Protein AF-A0A5C5Y5L9-F1 (afdb_monomer)

pLDDT: mean 80.91, std 15.16, range [41.94, 94.0]

Foldseek 3Di:
DLQDAACDDPRGRHTLLPDDLVVLVCCQVPHDDDPSVVVSSVVSNQVVCCVPVVDDDPPPPVPPPPPVPDLVVVLVVQCVVAPPPDDNHDPVSNVVSVVVSVVVVVVVVVVVD

Radius of gyration: 27.01 Å; Cα contacts (8 Å, |Δi|>4): 79; chains: 1; bounding box: 57×34×61 Å

Mean predicted aligned error: 15.63 Å

InterPro domains:
  IPR024530 Putative quorum-sensing-regulated virulence factor [PF12843] (3-28)

Sequence (113 aa):
MYSETMPWGQHKGRPIGQLPIGYCVWLVESCNLRPQLRDAVEWRIRQWTRRHCGLSEPQFSTVELRLPFDASKLRRKFAAKYHPDRPGGSRDAMRAVNDVMDELDRLCEGLKA

Structure (mmCIF, N/CA/C/O backbone):
data_AF-A0A5C5Y5L9-F1
#
_entry.id   AF-A0A5C5Y5L9-F1
#
loop_
_atom_site.group_PDB
_atom_site.id
_atom_site.type_symbol
_atom_site.label_atom_id
_atom_site.label_alt_id
_atom_site.label_comp_id
_atom_site.label_asym_id
_atom_site.label_entity_id
_atom_site.label_seq_id
_atom_site.pdbx_PDB_ins_code
_atom_site.Cartn_x
_atom_site.Cartn_y
_atom_site.Cartn_z
_atom_site.occupancy
_atom_site.B_iso_or_equiv
_atom_site.auth_seq_id
_atom_site.auth_comp_id
_atom_site.auth_asym_id
_atom_site.auth_atom_id
_atom_site.pdbx_PDB_model_num
ATOM 1 N N . MET A 1 1 ? -7.376 6.348 23.962 1.00 50.03 1 MET A N 1
ATOM 2 C CA . MET A 1 1 ? -8.752 5.990 23.546 1.00 50.03 1 MET A CA 1
ATOM 3 C C . MET A 1 1 ? -9.360 7.204 22.863 1.00 50.03 1 MET A C 1
ATOM 5 O O . MET A 1 1 ? -9.464 8.236 23.509 1.00 50.03 1 MET A O 1
ATOM 9 N N . TYR A 1 2 ? -9.701 7.119 21.577 1.00 54.44 2 TYR A N 1
ATOM 10 C CA . TYR A 1 2 ? -10.305 8.235 20.841 1.00 54.44 2 TYR A CA 1
ATOM 11 C C . TYR A 1 2 ? -11.794 8.334 21.201 1.00 54.44 2 TYR A C 1
ATOM 13 O O . TYR A 1 2 ? -12.622 7.613 20.651 1.00 54.44 2 TYR A O 1
ATOM 21 N N . SER A 1 3 ? -12.129 9.174 22.182 1.00 61.69 3 SER A N 1
ATOM 22 C CA . SER A 1 3 ? -13.515 9.462 22.572 1.00 61.69 3 SER A CA 1
ATOM 23 C C . SER A 1 3 ? -14.041 10.666 21.792 1.00 61.69 3 SER A C 1
ATOM 25 O O . SER A 1 3 ? -14.393 11.692 22.373 1.00 61.69 3 SER A O 1
ATOM 27 N N . GLU A 1 4 ? -14.067 10.562 20.466 1.00 81.44 4 GLU A N 1
ATOM 28 C CA . GLU A 1 4 ? -14.674 11.603 19.643 1.00 81.44 4 GLU A CA 1
ATOM 29 C C . GLU A 1 4 ? -16.167 11.344 19.430 1.00 81.44 4 GLU A C 1
ATOM 31 O O . GLU A 1 4 ? -16.627 10.207 19.263 1.00 81.44 4 GLU A O 1
ATOM 36 N N . THR A 1 5 ? -16.933 12.430 19.459 1.00 90.88 5 THR A N 1
ATOM 37 C CA . THR A 1 5 ? -18.344 12.457 19.076 1.00 90.88 5 THR A CA 1
ATOM 38 C C . THR A 1 5 ? -18.474 13.172 17.744 1.00 90.88 5 THR A C 1
ATOM 40 O O . THR A 1 5 ? -17.652 14.022 17.405 1.00 90.88 5 THR A O 1
ATOM 43 N N . MET A 1 6 ? -19.499 12.830 16.968 1.00 90.81 6 MET A N 1
ATOM 44 C CA . MET A 1 6 ? -19.726 13.483 15.686 1.00 90.81 6 MET A CA 1
ATOM 45 C C . MET A 1 6 ? -20.102 14.956 15.885 1.00 90.81 6 MET A C 1
ATOM 47 O O . MET A 1 6 ? -21.118 15.234 16.527 1.00 90.81 6 MET A O 1
ATOM 51 N N . PRO A 1 7 ? -19.338 15.915 15.332 1.00 88.44 7 PRO A N 1
ATOM 52 C CA . PRO A 1 7 ? -19.593 17.332 15.581 1.00 88.44 7 PRO A CA 1
ATOM 53 C C . PRO A 1 7 ? -20.788 17.890 14.792 1.00 88.44 7 PRO A C 1
ATOM 55 O O . PRO A 1 7 ? -21.362 18.910 15.181 1.00 88.44 7 PRO A O 1
ATOM 58 N N . TRP A 1 8 ? -21.187 17.239 13.697 1.00 88.31 8 TRP A N 1
ATOM 59 C CA . TRP A 1 8 ? -22.231 17.720 12.788 1.00 88.31 8 TRP A CA 1
ATOM 60 C C . TRP A 1 8 ? -22.931 16.570 12.042 1.00 88.31 8 TRP A C 1
ATOM 62 O O . TRP A 1 8 ? -22.577 15.400 12.190 1.00 88.31 8 TRP A O 1
ATOM 72 N N . GLY A 1 9 ? -23.956 16.916 11.256 1.00 87.94 9 GLY A N 1
ATOM 73 C CA . GLY A 1 9 ? -24.722 15.978 10.432 1.00 87.94 9 GLY A CA 1
ATOM 74 C C . GLY A 1 9 ? -25.829 15.237 11.186 1.00 87.94 9 GLY A C 1
ATOM 75 O O . GLY A 1 9 ? -26.164 15.561 12.326 1.00 87.94 9 GLY A O 1
ATOM 76 N N . GLN A 1 10 ? -26.391 14.215 10.536 1.00 88.50 10 GLN A N 1
ATOM 77 C CA . GLN A 1 10 ? -27.515 13.420 11.052 1.00 88.50 10 GLN A CA 1
ATOM 78 C C . GLN A 1 10 ? -27.187 12.694 12.368 1.00 88.50 10 GLN A C 1
ATOM 80 O O . GLN A 1 10 ? -28.075 12.416 13.172 1.00 88.50 10 GLN A O 1
ATOM 85 N N . HIS A 1 11 ? -25.908 12.404 12.610 1.00 89.94 11 HIS A N 1
ATOM 86 C CA . HIS A 1 11 ? -25.441 11.698 13.802 1.00 89.94 11 HIS A CA 1
ATOM 87 C C . HIS A 1 11 ? -24.708 12.602 14.805 1.00 89.94 11 HIS A C 1
ATOM 89 O O . HIS A 1 11 ? -23.897 12.112 15.593 1.00 89.94 11 HIS A O 1
ATOM 95 N N . LYS A 1 12 ? -24.984 13.912 14.799 1.00 91.12 12 LYS A N 1
ATOM 96 C CA . LYS A 1 12 ? -24.381 14.872 15.733 1.00 91.12 12 LYS A CA 1
ATOM 97 C C . LYS A 1 12 ? -24.516 14.414 17.194 1.00 91.12 12 LYS A C 1
ATOM 99 O O . LYS A 1 12 ? -25.580 13.979 17.625 1.00 91.12 12 LYS A O 1
ATOM 104 N N . GLY A 1 13 ? -23.425 14.515 17.951 1.00 90.25 13 GLY A N 1
ATOM 105 C CA . GLY A 1 13 ? -23.335 14.131 19.362 1.00 90.25 13 GLY A CA 1
ATOM 106 C C . GLY A 1 13 ? -23.207 12.627 19.613 1.00 90.25 13 GLY A C 1
ATOM 107 O O . GLY A 1 13 ? -22.939 12.227 20.743 1.00 90.25 13 GLY A O 1
ATOM 108 N N . ARG A 1 14 ? -23.346 11.775 18.587 1.00 91.31 14 ARG A N 1
ATOM 109 C CA . ARG A 1 14 ? -23.139 10.331 18.751 1.00 91.31 14 ARG A CA 1
ATOM 110 C C . ARG A 1 14 ? -21.648 9.989 18.758 1.00 9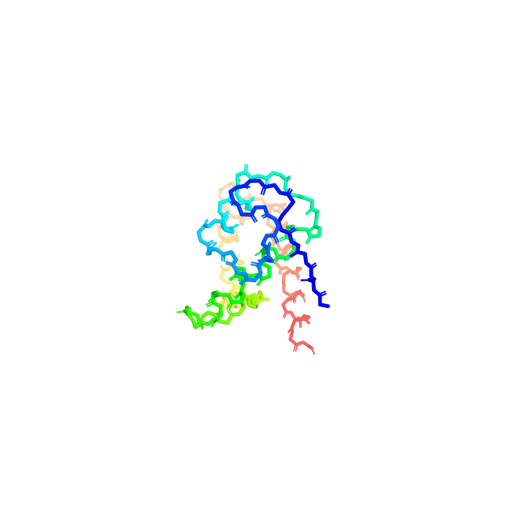1.31 14 ARG A C 1
ATOM 112 O O . ARG A 1 14 ? -20.893 10.577 17.980 1.00 91.31 14 ARG A O 1
ATOM 119 N N . PRO A 1 15 ? -21.207 9.027 19.583 1.00 92.38 15 PRO A N 1
ATOM 120 C CA . PRO A 1 15 ? -19.830 8.550 19.550 1.00 92.38 15 PRO A CA 1
ATOM 121 C C . PRO A 1 15 ? -19.543 7.825 18.230 1.00 92.38 15 PRO A C 1
ATOM 123 O O . PRO A 1 15 ? -20.392 7.084 17.727 1.00 92.38 15 PRO A O 1
ATOM 126 N N . ILE A 1 16 ? -18.324 7.977 17.700 1.00 91.31 16 ILE A N 1
ATOM 127 C CA . ILE A 1 16 ? -17.919 7.363 16.417 1.00 91.31 16 ILE A CA 1
ATOM 128 C C . ILE A 1 16 ? -18.120 5.838 16.415 1.00 91.31 16 ILE A C 1
ATOM 130 O O . ILE A 1 16 ? -18.524 5.253 15.410 1.00 91.31 16 ILE A O 1
ATOM 134 N N . GLY A 1 17 ? -17.939 5.184 17.566 1.00 89.12 17 GLY A N 1
ATOM 135 C CA . GLY A 1 17 ? -18.164 3.744 17.726 1.00 89.12 17 GLY A CA 1
ATOM 136 C C . GLY A 1 17 ? -19.602 3.271 17.467 1.00 89.12 17 GLY A C 1
ATOM 137 O O . GLY A 1 17 ? -19.801 2.100 17.151 1.00 89.12 17 GLY A O 1
ATOM 138 N N . GLN A 1 18 ? -20.596 4.159 17.560 1.00 90.50 18 GLN A N 1
ATOM 139 C CA . GLN A 1 18 ? -22.016 3.844 17.345 1.00 90.50 18 GLN A CA 1
ATOM 140 C C . GLN A 1 18 ? -22.528 4.257 15.960 1.00 90.50 18 GLN A C 1
ATOM 142 O O . GLN A 1 18 ? -23.707 4.069 15.659 1.00 90.50 18 GLN A O 1
ATOM 147 N N . LEU A 1 19 ? -21.673 4.833 15.113 1.00 91.69 19 LEU A N 1
ATOM 148 C CA . LEU A 1 19 ? -22.082 5.230 13.773 1.00 91.69 19 LEU A CA 1
ATOM 149 C C . LEU A 1 19 ? -22.278 4.007 12.864 1.00 91.69 19 LEU A C 1
ATOM 151 O O . LEU A 1 19 ? -21.518 3.034 12.971 1.00 91.69 19 LEU A O 1
ATOM 155 N N . PRO A 1 20 ? -23.270 4.051 11.953 1.00 93.25 20 PRO A N 1
ATOM 156 C CA . PRO A 1 20 ? -23.399 3.063 10.891 1.00 93.25 20 PRO A CA 1
ATOM 157 C C . PRO A 1 20 ? -22.147 3.040 10.012 1.00 93.25 20 PRO A C 1
ATOM 159 O O . PRO A 1 20 ? -21.632 4.091 9.631 1.00 93.25 20 PRO A O 1
ATOM 162 N N . ILE A 1 21 ? -21.686 1.846 9.635 1.00 92.88 21 ILE A N 1
ATOM 163 C CA . ILE A 1 21 ? -20.448 1.705 8.858 1.00 92.88 21 ILE A CA 1
ATOM 164 C C . ILE A 1 21 ? -20.520 2.408 7.496 1.00 92.88 21 ILE A C 1
ATOM 166 O O . ILE A 1 21 ? -19.573 3.084 7.112 1.00 92.88 21 ILE A O 1
ATOM 170 N N . GLY A 1 22 ? -21.664 2.333 6.807 1.00 91.62 22 GLY A N 1
ATOM 171 C CA . GLY A 1 22 ? -21.860 3.023 5.528 1.00 91.62 22 GLY A CA 1
ATOM 172 C C . GLY A 1 22 ? -21.754 4.544 5.658 1.00 91.62 22 GLY A C 1
ATOM 173 O O . GLY A 1 22 ? -21.201 5.200 4.783 1.00 91.62 22 GLY A O 1
ATOM 174 N N . TYR A 1 23 ? -22.189 5.102 6.793 1.00 92.94 23 TYR A N 1
ATOM 175 C CA . TYR A 1 23 ? -22.023 6.526 7.081 1.00 92.94 23 TYR A CA 1
ATOM 176 C C . TYR A 1 23 ? -20.551 6.883 7.328 1.00 92.94 23 TYR A C 1
ATOM 178 O O . TYR A 1 23 ? -20.081 7.911 6.854 1.00 92.94 23 TYR A O 1
ATOM 186 N N . CYS A 1 24 ? -19.798 6.021 8.020 1.00 92.50 24 CYS A N 1
ATOM 187 C CA . CYS A 1 24 ? -18.354 6.190 8.199 1.00 92.50 24 CYS A CA 1
ATOM 188 C C . CYS A 1 24 ? -17.591 6.195 6.866 1.00 92.50 24 CYS A C 1
ATOM 190 O O . CYS A 1 24 ? -16.724 7.043 6.681 1.00 92.50 24 CYS A O 1
ATOM 192 N N . VAL A 1 25 ? -17.920 5.283 5.946 1.00 92.81 25 VAL A N 1
ATOM 193 C CA . VAL A 1 25 ? -17.306 5.236 4.606 1.00 92.81 25 VAL A CA 1
ATOM 194 C C . VAL A 1 25 ? -17.610 6.522 3.840 1.00 92.81 25 VAL A C 1
ATOM 196 O O . VAL A 1 25 ? -16.687 7.207 3.403 1.00 92.81 25 VAL A O 1
ATOM 199 N N . TRP A 1 26 ? -18.885 6.919 3.794 1.00 94.00 26 TRP A N 1
ATOM 200 C CA . TRP A 1 26 ? -19.303 8.162 3.146 1.00 94.00 26 TRP A CA 1
ATOM 201 C C . TRP A 1 26 ? -18.578 9.396 3.707 1.00 94.00 26 TRP A C 1
ATOM 203 O O . TRP A 1 26 ? -18.149 10.258 2.944 1.00 94.00 26 TRP A O 1
ATOM 213 N N . LEU A 1 27 ? -18.380 9.474 5.027 1.00 93.19 27 LEU A N 1
ATOM 214 C CA . LEU A 1 27 ? -17.662 10.580 5.666 1.00 93.19 27 LEU A CA 1
ATOM 215 C C . LEU A 1 27 ? -16.202 10.695 5.212 1.00 93.19 27 LEU A C 1
ATOM 217 O O . LEU A 1 27 ? -15.718 11.811 5.055 1.00 93.19 27 LEU A O 1
ATOM 221 N N . VAL A 1 28 ? -15.496 9.576 5.033 1.00 92.31 28 VAL A N 1
ATOM 222 C CA . VAL A 1 28 ? -14.087 9.584 4.600 1.00 92.31 28 VAL A CA 1
ATOM 223 C C . VAL A 1 28 ? -13.964 9.944 3.119 1.00 92.31 28 VAL A C 1
ATOM 225 O O . VAL A 1 28 ? -13.015 10.627 2.741 1.00 92.31 28 VAL A O 1
ATOM 228 N N . GLU A 1 29 ? -14.914 9.505 2.293 1.00 91.69 29 GLU A N 1
ATOM 229 C CA . GLU A 1 29 ? -14.891 9.727 0.842 1.00 91.69 29 GLU A CA 1
ATOM 230 C C . GLU A 1 29 ? -15.405 11.111 0.437 1.00 91.69 29 GLU A C 1
ATOM 232 O O . GLU A 1 29 ? -14.873 11.730 -0.480 1.00 91.69 29 GLU A O 1
ATOM 237 N N . SER A 1 30 ? -16.453 11.595 1.107 1.00 92.12 30 SER A N 1
ATOM 238 C CA . SER A 1 30 ? -17.215 12.769 0.662 1.00 92.12 30 SER A CA 1
ATOM 239 C C . SER A 1 30 ? -16.964 14.025 1.494 1.00 92.12 30 SER A C 1
ATOM 241 O O . SER A 1 30 ? -17.351 15.113 1.071 1.00 92.12 30 SER A O 1
ATOM 243 N N . CYS A 1 31 ? -16.355 13.911 2.679 1.00 90.25 31 CYS A N 1
ATOM 244 C CA . CYS A 1 31 ? -16.188 15.041 3.594 1.00 90.25 31 CYS A CA 1
ATOM 245 C C . CYS A 1 31 ? -14.719 15.291 3.945 1.00 90.25 31 CYS A C 1
ATOM 247 O O . CYS A 1 31 ? -13.949 14.373 4.216 1.00 90.25 31 CYS A O 1
ATOM 249 N N . ASN A 1 32 ? -14.339 16.568 4.030 1.00 90.69 32 ASN A N 1
ATOM 250 C CA . ASN A 1 32 ? -13.028 16.956 4.543 1.00 90.69 32 ASN A CA 1
ATOM 251 C C . ASN A 1 32 ? -13.049 16.968 6.083 1.00 90.69 32 ASN A C 1
ATOM 253 O O . ASN A 1 32 ? -13.452 17.950 6.712 1.00 90.69 32 ASN A O 1
AT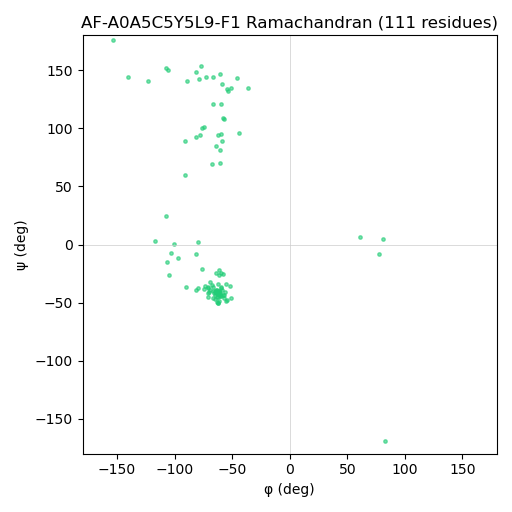OM 257 N N . LEU A 1 33 ? -12.680 15.841 6.692 1.00 90.00 33 LEU A N 1
ATOM 258 C CA . LEU A 1 33 ? -12.653 15.665 8.144 1.00 90.00 33 LEU A CA 1
ATOM 259 C C . LEU A 1 33 ? -11.373 16.246 8.756 1.00 90.00 33 LEU A C 1
ATOM 261 O O . LEU A 1 33 ? -10.293 16.178 8.173 1.00 90.00 33 LEU A O 1
ATOM 265 N N . ARG A 1 34 ? -11.473 16.750 9.992 1.00 90.56 34 ARG A N 1
ATOM 266 C CA . ARG A 1 34 ? -10.284 17.080 10.795 1.00 90.56 34 ARG A CA 1
ATOM 267 C C . ARG A 1 34 ? -9.456 15.806 11.023 1.00 90.56 34 ARG A C 1
ATOM 269 O O . ARG A 1 34 ? -10.072 14.755 11.202 1.00 90.56 34 ARG A O 1
ATOM 276 N N . PRO A 1 35 ? -8.113 15.881 11.095 1.00 89.19 35 PRO A N 1
ATOM 277 C CA . PRO A 1 35 ? -7.258 14.694 11.188 1.00 89.19 35 PRO A CA 1
ATOM 278 C C . PRO A 1 35 ? -7.674 13.716 12.294 1.00 89.19 35 PRO A C 1
ATOM 280 O O . PRO A 1 35 ? -7.857 12.536 12.033 1.00 89.19 35 PRO A O 1
ATOM 283 N N . GLN A 1 36 ? -7.959 14.227 13.493 1.00 88.75 36 GLN A N 1
ATOM 284 C CA . GLN A 1 36 ? -8.341 13.402 14.646 1.00 88.75 36 GLN A CA 1
ATOM 285 C C . GLN A 1 36 ? -9.671 12.649 14.426 1.00 88.75 36 GLN A C 1
ATOM 287 O O . GLN A 1 36 ? -9.781 11.458 14.725 1.00 88.75 36 GLN A O 1
ATOM 292 N N . LEU A 1 37 ? -10.645 13.313 13.795 1.00 89.56 37 LEU A N 1
ATOM 293 C CA . LEU A 1 37 ? -11.942 12.729 13.446 1.00 89.56 37 LEU A CA 1
ATOM 294 C C . LEU A 1 37 ? -11.822 11.711 12.322 1.00 89.56 37 LEU A C 1
ATOM 296 O O . LEU A 1 37 ? -12.488 10.676 12.344 1.00 89.56 37 LEU A O 1
ATOM 300 N N . ARG A 1 38 ? -10.950 11.988 11.353 1.00 92.12 38 ARG A N 1
ATOM 301 C CA . ARG A 1 38 ? -10.628 11.064 10.269 1.00 92.12 38 ARG A CA 1
ATOM 302 C C . ARG A 1 38 ? -10.030 9.777 10.828 1.00 92.12 38 ARG A C 1
ATOM 304 O O . ARG A 1 38 ? -10.538 8.706 10.512 1.00 92.12 38 ARG A O 1
ATOM 311 N N . ASP A 1 39 ? -9.054 9.884 11.725 1.00 90.75 39 ASP A N 1
ATOM 312 C CA . ASP A 1 39 ? -8.415 8.733 12.367 1.00 90.75 39 ASP A CA 1
ATOM 313 C C . ASP A 1 39 ? -9.420 7.900 13.172 1.00 90.75 39 ASP A C 1
ATOM 315 O O . ASP A 1 39 ? -9.435 6.671 13.079 1.00 90.75 39 ASP A O 1
ATOM 319 N N . ALA A 1 40 ? -10.314 8.552 13.924 1.00 91.69 40 ALA A N 1
ATOM 320 C CA . ALA A 1 40 ? -11.355 7.868 14.688 1.00 91.69 40 ALA A CA 1
ATOM 321 C C . ALA A 1 40 ? -12.340 7.102 13.782 1.00 91.69 40 ALA A C 1
ATOM 323 O O . ALA A 1 40 ? -12.728 5.968 14.093 1.00 91.69 40 ALA A O 1
ATOM 324 N N . VAL A 1 41 ? -12.740 7.701 12.655 1.00 92.31 41 VAL A N 1
ATOM 325 C CA . VAL A 1 41 ? -13.646 7.084 11.674 1.00 92.31 41 VAL A CA 1
ATOM 326 C C . VAL A 1 41 ? -12.951 5.946 10.922 1.00 92.31 41 VAL A C 1
ATOM 328 O O . VAL A 1 41 ? -13.514 4.856 10.814 1.00 92.31 41 VAL A O 1
ATOM 331 N N . GLU A 1 42 ? -11.712 6.136 10.469 1.00 92.50 42 GLU A N 1
ATOM 332 C CA . GLU A 1 42 ? -10.920 5.080 9.830 1.00 92.50 42 GLU A CA 1
ATOM 333 C C . GLU A 1 42 ? -10.677 3.902 10.775 1.00 92.50 42 GLU A C 1
ATOM 335 O O . GLU A 1 42 ? -10.832 2.743 10.381 1.00 92.50 42 GLU A O 1
ATOM 340 N N . TRP A 1 43 ? -10.353 4.172 12.042 1.00 90.81 43 TRP A N 1
ATOM 341 C CA . TRP A 1 43 ? -10.205 3.134 13.056 1.00 90.81 43 TRP A CA 1
ATOM 342 C C . TRP A 1 43 ? -11.495 2.325 13.207 1.00 90.81 43 TRP A C 1
ATOM 344 O O . TRP A 1 43 ? -11.456 1.093 13.238 1.00 90.81 43 TRP A O 1
ATOM 354 N N . ARG A 1 44 ? -12.653 2.997 13.232 1.00 90.81 44 ARG A N 1
ATOM 355 C CA . ARG A 1 44 ? -13.960 2.332 13.286 1.00 90.81 44 ARG A CA 1
ATOM 356 C C . ARG A 1 44 ? -14.193 1.437 12.070 1.00 90.81 44 ARG A C 1
ATOM 358 O O . ARG A 1 44 ? -14.666 0.311 12.252 1.00 90.81 44 ARG A O 1
ATOM 365 N N . ILE A 1 45 ? -13.828 1.898 10.873 1.00 91.50 45 ILE A N 1
ATOM 366 C CA . ILE A 1 45 ? -13.924 1.104 9.644 1.00 91.50 45 ILE A CA 1
ATOM 367 C C . ILE A 1 45 ? -13.034 -0.135 9.738 1.00 91.50 45 ILE A C 1
ATOM 369 O O . ILE A 1 45 ? -13.525 -1.251 9.586 1.00 91.50 45 ILE A O 1
ATOM 373 N N . ARG A 1 46 ? -11.758 0.031 10.108 1.00 89.50 46 ARG A N 1
ATOM 374 C CA . ARG A 1 46 ? -10.818 -1.091 10.279 1.00 89.50 46 ARG A CA 1
ATOM 375 C C . ARG A 1 46 ? -11.325 -2.118 11.291 1.00 89.50 46 ARG A C 1
ATOM 377 O O . ARG A 1 46 ? -11.247 -3.316 11.038 1.00 89.50 46 ARG A O 1
ATOM 384 N N . GLN A 1 47 ? -11.870 -1.672 12.423 1.00 88.19 47 GLN A N 1
ATOM 385 C CA . GLN A 1 47 ? -12.442 -2.564 13.437 1.00 88.19 47 GLN A CA 1
ATOM 386 C C . GLN A 1 47 ? -13.638 -3.363 12.910 1.00 88.19 47 GLN A C 1
ATOM 388 O O . GLN A 1 47 ? -13.763 -4.548 13.217 1.00 88.19 47 GLN A O 1
ATOM 393 N N . TRP A 1 48 ? -14.518 -2.732 12.130 1.00 89.56 48 TRP A N 1
ATOM 394 C CA . TRP A 1 48 ? -15.653 -3.415 11.512 1.00 89.56 48 TRP A CA 1
ATOM 395 C C . TRP A 1 48 ? -15.182 -4.461 10.491 1.00 89.56 48 TRP A C 1
ATOM 397 O O . TRP A 1 48 ? -15.598 -5.616 10.578 1.00 89.56 48 TRP A O 1
ATOM 407 N N . THR A 1 49 ? -14.242 -4.100 9.612 1.00 86.56 49 THR A N 1
ATOM 408 C CA . THR A 1 49 ? -13.674 -5.001 8.595 1.00 86.56 49 THR A CA 1
ATOM 409 C C . THR A 1 49 ? -13.005 -6.224 9.223 1.00 86.56 49 THR A C 1
ATOM 411 O O . THR A 1 49 ? -13.270 -7.348 8.800 1.00 86.56 49 THR A O 1
ATOM 414 N N . ARG A 1 50 ? -12.214 -6.036 10.290 1.00 82.31 50 ARG A N 1
ATOM 415 C CA . ARG A 1 50 ? -11.579 -7.148 11.022 1.00 82.31 50 ARG A CA 1
ATOM 416 C C . ARG A 1 50 ? -12.604 -8.142 11.576 1.00 82.31 50 ARG A C 1
ATOM 418 O O . ARG A 1 50 ? -12.360 -9.342 11.557 1.00 82.31 50 ARG A O 1
ATOM 425 N N . ARG A 1 51 ? -13.742 -7.651 12.081 1.00 83.81 51 ARG A N 1
ATOM 426 C CA . ARG A 1 51 ? -14.775 -8.487 12.719 1.00 83.81 51 ARG A CA 1
ATOM 427 C C . ARG A 1 51 ? -15.672 -9.209 11.721 1.00 83.81 51 ARG A C 1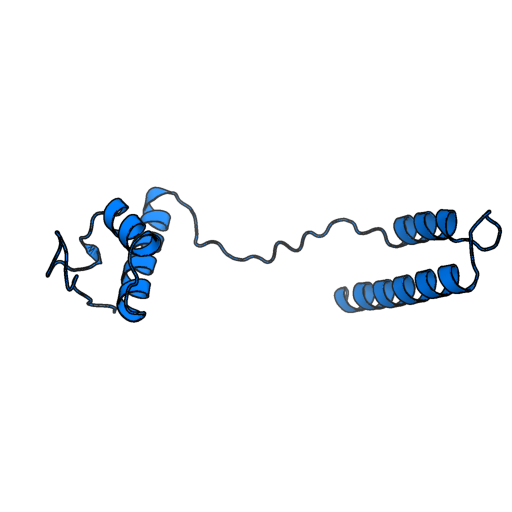
ATOM 429 O O . ARG A 1 51 ? -16.078 -10.329 12.001 1.00 83.81 51 ARG A O 1
ATOM 436 N N . HIS A 1 52 ? -16.009 -8.568 10.604 1.00 81.50 52 HIS A N 1
ATOM 437 C CA . HIS A 1 52 ? -17.023 -9.087 9.681 1.00 81.50 52 HIS A CA 1
ATOM 438 C C . HIS A 1 52 ? -16.461 -9.704 8.407 1.00 81.50 52 HIS A C 1
ATOM 440 O O . HIS A 1 52 ? -17.102 -10.581 7.839 1.00 81.50 52 HIS A O 1
ATOM 446 N N . CYS A 1 53 ? -15.280 -9.284 7.961 1.00 75.56 53 CYS A N 1
ATOM 447 C CA . CYS A 1 53 ? -14.694 -9.789 6.723 1.00 75.56 53 CYS A CA 1
ATOM 448 C C . CYS A 1 53 ? -13.582 -10.815 6.968 1.00 75.56 53 CYS A C 1
ATOM 450 O O . CYS A 1 53 ? -13.068 -11.369 6.005 1.00 75.56 53 CYS A O 1
ATOM 452 N N . GLY A 1 54 ? -13.150 -11.031 8.220 1.00 62.66 54 GLY A N 1
ATOM 453 C CA . GLY A 1 54 ? -11.991 -11.884 8.529 1.00 62.66 54 GLY A CA 1
ATOM 454 C C . GLY A 1 54 ? -10.679 -11.395 7.898 1.00 62.66 54 GLY A C 1
ATOM 455 O O . GLY A 1 54 ? -9.654 -12.067 7.983 1.00 62.66 54 GLY A O 1
ATOM 456 N N . LEU A 1 55 ? -10.701 -10.216 7.271 1.00 56.75 55 LEU A N 1
ATOM 457 C CA . LEU A 1 55 ? -9.535 -9.567 6.715 1.00 56.75 55 LEU A CA 1
ATOM 458 C C . LEU A 1 55 ? -8.745 -9.015 7.895 1.00 56.75 55 LEU A C 1
ATOM 460 O O . LEU A 1 55 ? -9.085 -7.987 8.490 1.00 56.75 55 LEU A O 1
ATOM 464 N N . SER A 1 56 ? -7.697 -9.754 8.249 1.00 56.41 56 SER A N 1
ATOM 465 C CA . SER A 1 56 ? -6.561 -9.213 8.987 1.00 56.41 56 SER A CA 1
ATOM 466 C C . SER A 1 56 ? -6.173 -7.890 8.329 1.00 56.41 56 SER A C 1
ATOM 468 O O . SER A 1 56 ? -6.288 -7.761 7.109 1.00 56.41 56 SER A O 1
ATOM 470 N N . GLU A 1 57 ? -5.769 -6.903 9.135 1.00 53.94 57 GLU A N 1
ATOM 471 C CA . GLU A 1 57 ? -5.207 -5.636 8.653 1.00 53.94 57 GLU A CA 1
ATOM 472 C C . GLU A 1 57 ? -4.348 -5.911 7.412 1.00 53.94 57 GLU A C 1
ATOM 474 O O . GLU A 1 57 ? -3.636 -6.921 7.454 1.00 53.94 57 GLU A O 1
ATOM 479 N N . PRO A 1 58 ? -4.444 -5.130 6.312 1.00 50.59 58 PRO A N 1
ATOM 480 C CA . PRO A 1 58 ? -3.537 -5.311 5.198 1.00 50.59 58 PRO A CA 1
ATOM 481 C C . PRO A 1 58 ? -2.154 -5.087 5.782 1.00 50.59 58 PRO A C 1
ATOM 483 O O . PRO A 1 58 ? -1.697 -3.960 5.963 1.00 50.59 58 PRO A O 1
ATOM 486 N N . GLN A 1 59 ? -1.516 -6.189 6.161 1.00 49.03 59 GLN A N 1
ATOM 487 C CA . GLN A 1 59 ? -0.096 -6.238 6.285 1.00 49.03 59 GLN A CA 1
ATOM 488 C C . GLN A 1 59 ? 0.292 -5.831 4.881 1.00 49.03 59 GLN A C 1
ATOM 490 O O . GLN A 1 59 ? 0.071 -6.573 3.924 1.00 49.03 59 GLN A O 1
ATOM 495 N N . PHE A 1 60 ? 0.806 -4.617 4.741 1.00 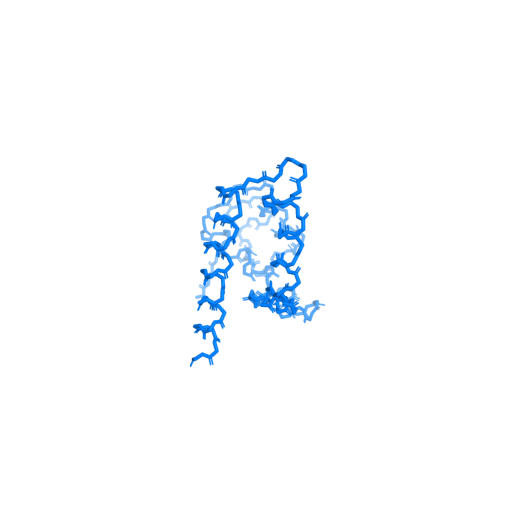45.59 60 PHE A N 1
ATOM 496 C CA . PHE A 1 60 ? 1.790 -4.373 3.716 1.00 45.59 60 PHE A CA 1
ATOM 497 C C . PHE A 1 60 ? 2.956 -5.303 4.071 1.00 45.59 60 PHE A C 1
ATOM 499 O O . PHE A 1 60 ? 4.003 -4.869 4.534 1.00 45.59 60 PHE A O 1
ATOM 506 N N . SER A 1 61 ? 2.765 -6.617 3.910 1.00 44.34 61 SER A N 1
ATOM 507 C CA . SER A 1 61 ? 3.834 -7.435 3.425 1.00 44.34 61 SER A CA 1
ATOM 508 C C . SER A 1 61 ? 4.136 -6.757 2.106 1.00 44.34 61 SER A C 1
ATOM 510 O O . SER A 1 61 ? 3.330 -6.731 1.174 1.00 44.34 61 SER A O 1
ATOM 512 N N . THR A 1 62 ? 5.274 -6.079 2.055 1.00 43.44 62 THR A N 1
ATOM 513 C CA . THR A 1 62 ? 6.043 -6.085 0.829 1.00 43.44 62 THR A CA 1
ATOM 514 C C . THR A 1 62 ? 6.029 -7.538 0.390 1.00 43.44 62 THR A C 1
ATOM 516 O O . THR A 1 62 ? 6.733 -8.377 0.952 1.00 43.44 62 THR A O 1
ATOM 519 N N . VAL A 1 63 ? 5.099 -7.874 -0.503 1.00 42.50 63 VAL A N 1
ATOM 520 C CA . VAL A 1 63 ? 5.165 -9.106 -1.253 1.00 42.50 63 VAL A CA 1
ATOM 521 C C . VAL A 1 63 ? 6.454 -8.892 -2.013 1.00 42.50 63 VAL A C 1
ATOM 523 O O . VAL A 1 63 ? 6.478 -8.188 -3.022 1.00 42.50 63 VAL A O 1
ATOM 526 N N . GLU A 1 64 ? 7.556 -9.391 -1.456 1.00 50.34 64 GLU A N 1
ATOM 527 C CA . GLU A 1 64 ? 8.733 -9.679 -2.240 1.00 50.34 64 GLU A CA 1
ATOM 528 C C . GLU A 1 64 ? 8.228 -10.680 -3.264 1.00 50.34 64 GLU A C 1
ATOM 530 O O . GLU A 1 64 ? 8.186 -11.890 -3.039 1.00 50.34 64 GLU A O 1
ATOM 535 N N . LEU A 1 65 ? 7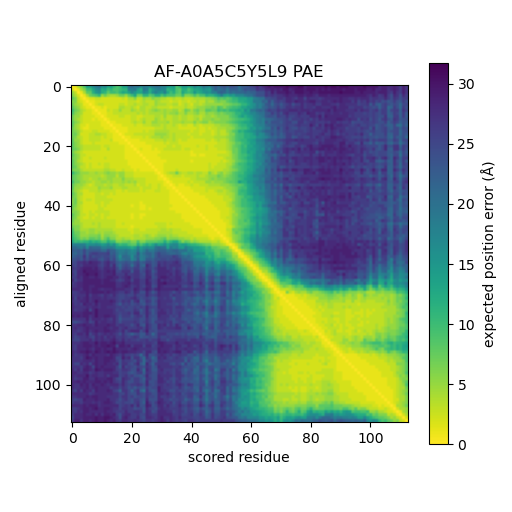.741 -10.149 -4.382 1.00 41.94 65 LEU A N 1
ATOM 536 C CA . LEU A 1 65 ? 7.605 -10.868 -5.621 1.00 41.94 65 LEU A CA 1
ATOM 537 C C . LEU A 1 65 ? 9.033 -11.281 -5.961 1.00 41.94 65 LEU A C 1
ATOM 539 O O . LEU A 1 65 ? 9.720 -10.634 -6.746 1.00 41.94 65 LEU A O 1
ATOM 543 N N . ARG A 1 66 ? 9.490 -12.375 -5.344 1.00 53.47 66 ARG A N 1
ATOM 544 C CA . ARG A 1 66 ? 10.589 -13.193 -5.832 1.00 53.47 66 ARG A CA 1
ATOM 545 C C . ARG A 1 66 ? 10.083 -13.840 -7.109 1.00 53.47 66 ARG A C 1
ATOM 547 O O . ARG A 1 66 ? 9.823 -15.038 -7.177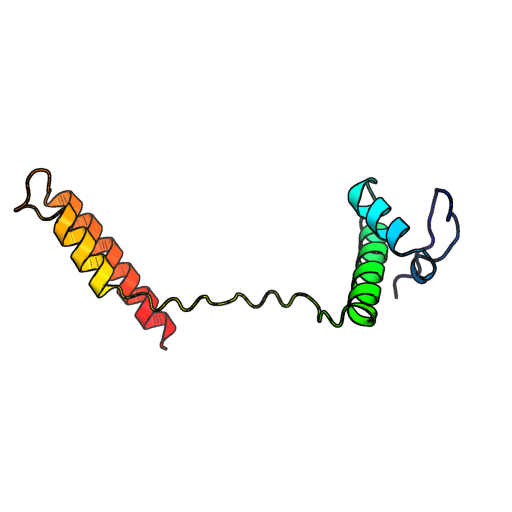 1.00 53.47 66 ARG A O 1
ATOM 554 N N . LEU A 1 67 ? 9.905 -13.018 -8.139 1.00 51.06 67 LEU A N 1
ATOM 555 C CA . LEU A 1 67 ? 10.013 -13.513 -9.490 1.00 51.06 67 LEU A CA 1
ATOM 556 C C . LEU A 1 67 ? 11.385 -14.192 -9.548 1.00 51.06 67 LEU A C 1
ATOM 558 O O . LEU A 1 67 ? 12.353 -13.601 -9.061 1.00 51.06 67 LEU A O 1
ATOM 562 N N . PRO A 1 68 ? 11.497 -15.417 -10.082 1.00 57.75 68 PRO A N 1
ATOM 563 C CA . PRO A 1 68 ? 12.792 -15.990 -10.403 1.00 57.75 68 PRO A CA 1
ATOM 564 C C . PRO A 1 68 ? 13.410 -15.108 -11.491 1.00 57.75 68 PRO A C 1
ATOM 566 O O . PRO A 1 68 ? 13.225 -15.318 -12.690 1.00 57.75 68 PRO A O 1
ATOM 569 N N . PHE A 1 69 ? 14.057 -14.034 -11.049 1.00 66.38 69 PHE A N 1
ATOM 570 C CA . PHE A 1 69 ? 14.702 -13.067 -11.897 1.00 66.38 69 PHE A CA 1
ATOM 571 C C . PHE A 1 69 ? 15.998 -13.708 -12.381 1.00 66.38 69 PHE A C 1
ATOM 573 O O . PHE A 1 69 ? 16.982 -13.828 -11.657 1.00 66.38 69 PHE A O 1
ATOM 580 N N . ASP A 1 70 ? 15.955 -14.210 -13.608 1.00 75.88 70 ASP A N 1
ATOM 581 C CA . ASP A 1 70 ? 17.084 -14.863 -14.250 1.00 75.88 70 ASP A CA 1
ATOM 582 C C . ASP A 1 70 ? 17.883 -13.805 -15.022 1.00 75.88 70 ASP A C 1
ATOM 584 O O . ASP A 1 70 ? 17.627 -13.526 -16.202 1.00 75.88 70 ASP A O 1
ATOM 588 N N . ALA A 1 71 ? 18.840 -13.189 -14.323 1.00 76.12 71 ALA A N 1
ATOM 589 C CA . ALA A 1 71 ? 19.756 -12.195 -14.877 1.00 76.12 71 ALA A CA 1
ATOM 590 C C . ALA A 1 71 ? 20.449 -12.710 -16.154 1.00 76.12 71 ALA A C 1
ATOM 592 O O . ALA A 1 71 ? 20.618 -11.968 -17.124 1.00 76.12 71 ALA A O 1
ATOM 593 N N . SER A 1 72 ? 20.763 -14.008 -16.223 1.00 78.62 72 SER A N 1
ATOM 594 C CA . SER A 1 72 ? 21.401 -14.628 -17.388 1.00 78.62 72 SER A CA 1
ATOM 595 C C . SER A 1 72 ? 20.488 -14.642 -18.619 1.00 78.62 72 SER A C 1
ATOM 597 O O . SER A 1 72 ? 20.941 -14.362 -19.736 1.00 78.62 72 SER A O 1
ATOM 599 N N . LYS A 1 73 ? 19.183 -14.907 -18.452 1.00 85.06 73 LYS A N 1
ATOM 600 C CA . LYS A 1 73 ? 18.206 -14.789 -19.553 1.00 85.06 73 LYS A CA 1
ATOM 601 C C . LYS A 1 73 ? 18.091 -13.354 -20.058 1.00 85.06 73 LYS A C 1
ATOM 603 O O . LYS A 1 73 ? 18.022 -13.154 -21.275 1.00 85.06 73 LYS A O 1
ATOM 608 N N . LEU A 1 74 ? 18.089 -12.377 -19.153 1.00 85.06 74 LEU A N 1
ATOM 609 C CA . LEU A 1 74 ? 17.991 -10.965 -19.510 1.00 85.06 74 LEU A CA 1
ATOM 610 C C . LEU A 1 74 ? 19.246 -10.491 -20.263 1.00 85.06 74 LEU A C 1
ATOM 612 O O . LEU A 1 74 ? 19.122 -9.920 -21.350 1.00 85.06 74 LEU A O 1
ATOM 616 N N . ARG A 1 75 ? 20.437 -10.847 -19.761 1.00 85.62 75 ARG A N 1
ATOM 617 C CA . ARG A 1 75 ? 21.739 -10.580 -20.397 1.00 85.62 75 ARG A CA 1
ATOM 618 C C . ARG A 1 75 ? 21.776 -11.123 -21.825 1.00 85.62 75 ARG A C 1
ATOM 620 O O . ARG A 1 75 ? 22.098 -10.395 -22.759 1.00 85.62 75 ARG A O 1
ATOM 627 N N . ARG A 1 76 ? 21.345 -12.373 -22.031 1.00 87.44 76 ARG A N 1
ATOM 628 C CA . A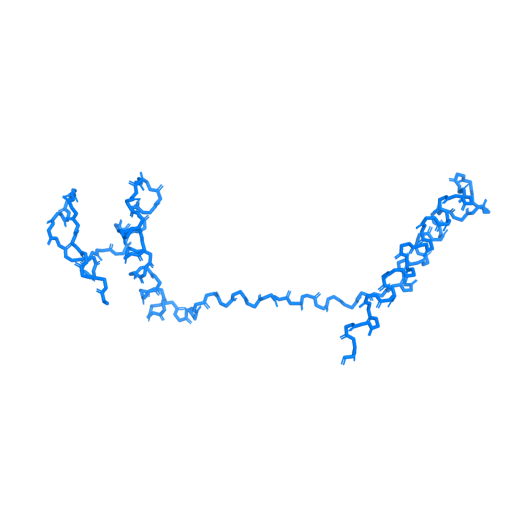RG A 1 76 ? 21.281 -12.996 -23.366 1.00 87.44 76 ARG A CA 1
ATOM 629 C C . ARG A 1 76 ? 20.309 -12.283 -24.312 1.00 87.44 76 ARG A C 1
ATOM 631 O O . ARG A 1 76 ? 20.621 -12.126 -25.491 1.00 87.44 76 ARG A O 1
ATOM 638 N N . LYS A 1 77 ? 19.147 -11.840 -23.817 1.00 88.81 77 LYS A N 1
ATOM 639 C CA . LYS A 1 77 ? 18.157 -11.101 -24.620 1.00 88.81 77 LYS A CA 1
ATOM 640 C C . LYS A 1 77 ? 18.703 -9.747 -25.077 1.00 88.81 77 LYS A C 1
ATOM 642 O O . LYS A 1 77 ? 18.527 -9.386 -26.239 1.00 88.81 77 LYS A O 1
ATOM 647 N N . PHE A 1 78 ? 19.378 -9.017 -24.191 1.00 88.69 78 PHE A N 1
ATOM 648 C CA . PHE A 1 78 ? 19.960 -7.720 -24.528 1.00 88.69 78 PHE A CA 1
ATOM 649 C C . PHE A 1 78 ? 21.216 -7.832 -25.384 1.00 88.69 78 PHE A C 1
ATOM 651 O O . PHE A 1 78 ? 21.329 -7.084 -26.351 1.00 88.69 78 PHE A O 1
ATOM 658 N N . ALA A 1 79 ? 22.078 -8.819 -25.130 1.00 89.06 79 ALA A N 1
ATOM 659 C CA . ALA A 1 79 ? 23.185 -9.145 -26.021 1.00 89.06 79 ALA A CA 1
ATOM 660 C C . ALA A 1 79 ? 22.657 -9.425 -27.433 1.00 89.06 79 ALA A C 1
ATOM 662 O O . ALA A 1 79 ? 23.078 -8.790 -28.387 1.00 89.06 79 ALA A O 1
ATOM 663 N N . ALA A 1 80 ? 21.628 -10.263 -27.580 1.00 89.00 80 ALA A N 1
ATOM 664 C CA . ALA A 1 80 ? 21.006 -10.505 -28.878 1.00 89.00 80 ALA A CA 1
ATOM 665 C C . ALA A 1 80 ? 20.418 -9.235 -29.534 1.00 89.00 80 ALA A C 1
ATOM 667 O O . ALA A 1 80 ? 20.283 -9.179 -30.749 1.00 89.00 80 ALA A O 1
ATOM 668 N N . LYS A 1 81 ? 20.054 -8.194 -28.789 1.00 87.00 81 LYS A N 1
ATOM 669 C CA . LYS A 1 81 ? 19.511 -6.970 -29.392 1.00 87.00 81 LYS A CA 1
ATOM 670 C C . LYS A 1 81 ? 20.591 -5.946 -29.743 1.00 87.00 81 LYS A C 1
ATOM 672 O O . LYS A 1 81 ? 20.470 -5.279 -30.762 1.00 87.00 81 LYS A O 1
ATOM 677 N N . TYR A 1 82 ? 21.622 -5.831 -28.911 1.00 89.88 82 TYR A N 1
ATOM 678 C CA . TYR A 1 82 ? 22.580 -4.726 -28.953 1.00 89.88 82 TYR A CA 1
ATOM 679 C C . TYR A 1 82 ? 24.020 -5.155 -29.271 1.00 89.88 82 TYR A C 1
ATOM 681 O O . TYR A 1 82 ? 24.898 -4.294 -29.300 1.00 89.88 82 TYR A O 1
ATOM 689 N N . HIS A 1 83 ? 24.275 -6.447 -29.538 1.00 87.00 83 HIS A N 1
ATOM 690 C CA . HIS A 1 83 ? 25.614 -6.941 -29.878 1.00 87.00 83 HIS A CA 1
ATOM 691 C C . HIS A 1 83 ? 26.199 -6.165 -31.064 1.00 87.00 83 HIS A C 1
ATOM 693 O O . HIS A 1 83 ? 25.508 -6.043 -32.076 1.00 87.00 83 HIS A O 1
ATOM 699 N N . PRO A 1 84 ? 27.463 -5.714 -31.003 1.00 88.94 84 PRO A N 1
ATOM 700 C CA . PRO A 1 84 ? 28.093 -4.972 -32.097 1.00 88.94 84 PRO A CA 1
ATOM 701 C C . PRO A 1 84 ? 28.128 -5.744 -33.426 1.00 88.94 84 PRO A C 1
ATOM 703 O O . PRO A 1 84 ? 28.123 -5.128 -34.483 1.00 88.94 84 PRO A O 1
ATOM 706 N N . ASP A 1 85 ? 28.093 -7.078 -33.380 1.00 90.75 85 ASP A N 1
ATOM 707 C CA . ASP A 1 85 ? 28.069 -7.928 -34.583 1.00 90.75 85 ASP A CA 1
ATOM 708 C C . ASP A 1 85 ? 26.676 -8.035 -35.233 1.00 90.75 85 ASP A C 1
ATOM 710 O O . ASP A 1 85 ? 26.494 -8.774 -36.201 1.00 90.75 85 ASP A O 1
ATOM 714 N N . ARG A 1 86 ? 25.660 -7.344 -34.698 1.00 85.75 86 ARG A N 1
ATOM 715 C CA . ARG A 1 86 ? 24.310 -7.306 -35.272 1.00 85.75 86 ARG A CA 1
ATOM 716 C C . ARG A 1 86 ? 24.032 -5.970 -35.961 1.00 85.75 86 ARG A C 1
ATOM 718 O O . ARG A 1 86 ? 24.525 -4.934 -35.515 1.00 85.75 86 ARG A O 1
ATOM 725 N N . PRO A 1 87 ? 23.187 -5.956 -37.007 1.00 82.06 87 PRO A N 1
ATOM 726 C CA . PRO A 1 87 ? 22.786 -4.717 -37.665 1.00 82.06 87 PRO A CA 1
ATOM 727 C C . PRO A 1 87 ? 22.088 -3.784 -36.665 1.00 82.06 87 PRO A C 1
ATOM 729 O O . PRO A 1 87 ? 21.084 -4.163 -36.065 1.00 82.06 87 PRO A O 1
ATOM 732 N N . GLY A 1 88 ? 22.628 -2.578 -36.468 1.00 81.00 88 GLY A N 1
ATOM 733 C CA . GLY A 1 88 ? 22.113 -1.610 -35.488 1.00 81.00 88 GLY A CA 1
ATOM 734 C C . GLY A 1 88 ? 22.565 -1.850 -34.042 1.00 81.00 88 GLY A C 1
ATOM 735 O O . GLY A 1 88 ? 22.124 -1.138 -33.140 1.00 81.00 88 GLY A O 1
ATOM 736 N N . GLY A 1 89 ? 23.446 -2.826 -33.810 1.00 86.12 89 GLY A N 1
ATOM 737 C CA . GLY A 1 89 ? 24.163 -2.976 -32.552 1.00 86.12 89 GLY A CA 1
ATOM 738 C C . GLY A 1 89 ? 25.306 -1.971 -32.426 1.00 86.12 89 GLY A C 1
ATOM 739 O O . GLY A 1 89 ? 25.857 -1.497 -33.417 1.00 86.12 89 GLY A O 1
ATOM 740 N N . SER A 1 90 ? 25.669 -1.631 -31.192 1.00 92.00 90 SER A N 1
ATOM 741 C CA . SER A 1 90 ? 26.756 -0.693 -30.906 1.00 92.00 90 SER A CA 1
ATOM 742 C C . SER A 1 90 ? 27.563 -1.179 -29.712 1.00 92.00 90 SER A C 1
ATOM 744 O O . SER A 1 90 ? 27.006 -1.713 -28.750 1.00 92.00 90 SER A O 1
ATOM 746 N N . ARG A 1 91 ? 28.883 -0.960 -29.753 1.00 88.38 91 ARG A N 1
ATOM 747 C CA . ARG A 1 91 ? 29.771 -1.242 -28.616 1.00 88.38 91 ARG A CA 1
ATOM 748 C C . ARG A 1 91 ? 29.374 -0.442 -27.378 1.00 88.38 91 ARG A C 1
ATOM 750 O O . ARG A 1 91 ? 29.429 -0.988 -26.282 1.00 88.38 91 ARG A O 1
ATOM 757 N N . ASP A 1 92 ? 28.926 0.797 -27.559 1.00 91.62 92 ASP A N 1
ATOM 758 C CA . ASP A 1 92 ? 28.513 1.662 -26.451 1.00 91.62 92 ASP A CA 1
ATOM 759 C C . ASP A 1 92 ? 27.204 1.171 -25.824 1.00 91.62 92 ASP A C 1
ATOM 761 O O . ASP A 1 92 ? 27.088 1.089 -24.604 1.00 91.62 92 ASP A O 1
ATOM 765 N N . ALA A 1 93 ? 26.248 0.739 -26.654 1.00 87.69 93 ALA A N 1
ATOM 766 C CA . ALA A 1 93 ? 25.002 0.138 -26.178 1.00 87.69 93 ALA A CA 1
ATOM 767 C C . ALA A 1 93 ? 25.259 -1.181 -25.431 1.00 87.69 93 ALA A C 1
ATOM 769 O O . ALA A 1 93 ? 24.670 -1.425 -24.380 1.00 87.69 93 ALA A O 1
ATOM 770 N N . MET A 1 94 ? 26.169 -2.016 -25.940 1.00 90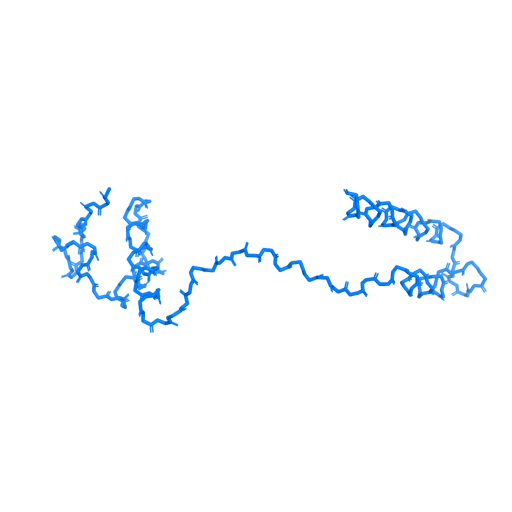.75 94 MET A N 1
ATOM 771 C CA . MET A 1 94 ? 26.551 -3.264 -25.278 1.00 90.75 94 MET A CA 1
ATOM 772 C C . MET A 1 94 ? 27.302 -3.015 -23.960 1.00 90.75 94 MET A C 1
ATOM 774 O O . MET A 1 94 ? 27.103 -3.758 -23.002 1.00 90.75 94 MET A O 1
ATOM 778 N N . ARG A 1 95 ? 28.121 -1.956 -23.877 1.00 91.81 95 ARG A N 1
ATOM 779 C CA . ARG A 1 95 ? 28.786 -1.545 -22.631 1.00 91.81 95 ARG A CA 1
ATOM 780 C C . ARG A 1 95 ? 27.767 -1.140 -21.567 1.00 91.81 95 ARG A C 1
ATOM 782 O O . ARG A 1 95 ? 27.803 -1.700 -20.482 1.00 91.81 95 ARG A O 1
ATOM 789 N N . ALA A 1 96 ? 26.806 -0.284 -21.915 1.00 90.06 96 ALA A N 1
ATOM 790 C CA . ALA A 1 96 ? 25.744 0.122 -20.994 1.00 90.06 96 ALA A CA 1
ATOM 791 C C . ALA A 1 96 ? 24.905 -1.070 -20.495 1.00 90.06 96 ALA A C 1
ATOM 793 O O . ALA A 1 96 ? 24.529 -1.125 -19.328 1.00 90.06 96 ALA A O 1
ATOM 794 N N . VAL A 1 97 ? 24.637 -2.054 -21.364 1.00 88.06 97 VAL A N 1
ATOM 795 C CA . VAL A 1 97 ? 23.975 -3.306 -20.961 1.00 88.06 97 VAL A CA 1
ATOM 796 C C . VAL A 1 97 ? 24.821 -4.072 -19.946 1.00 88.06 97 VAL A C 1
ATOM 798 O O . VAL A 1 97 ? 24.275 -4.545 -18.955 1.00 88.06 97 VAL A O 1
ATOM 801 N N . ASN A 1 98 ? 26.129 -4.203 -20.172 1.00 90.44 98 ASN A N 1
ATOM 802 C CA . ASN A 1 98 ? 27.011 -4.901 -19.236 1.00 90.44 98 ASN A CA 1
ATOM 803 C C . ASN A 1 98 ? 27.077 -4.191 -17.879 1.00 90.44 98 ASN A C 1
ATOM 805 O O . ASN A 1 98 ? 26.908 -4.859 -16.865 1.00 90.44 98 ASN A O 1
ATOM 809 N N . ASP A 1 99 ? 27.222 -2.862 -17.867 1.00 91.25 99 ASP A N 1
ATOM 810 C CA . ASP A 1 99 ? 27.300 -2.067 -16.634 1.00 91.25 99 ASP A CA 1
ATOM 811 C C . ASP A 1 99 ? 26.060 -2.284 -15.747 1.00 91.25 99 ASP A C 1
ATOM 813 O O . ASP A 1 99 ? 26.179 -2.567 -14.555 1.00 91.25 99 ASP A O 1
ATOM 817 N N . VAL A 1 100 ? 24.862 -2.245 -16.347 1.00 89.38 100 VAL A N 1
ATOM 818 C CA . VAL A 1 100 ? 23.596 -2.493 -1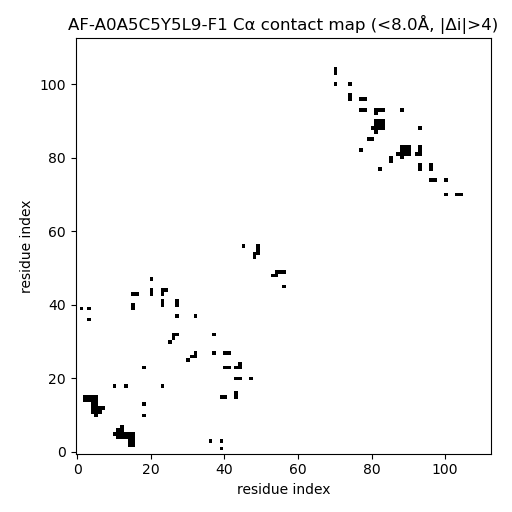5.637 1.00 89.38 100 VAL A CA 1
ATOM 819 C C . VAL A 1 100 ? 23.500 -3.934 -15.136 1.00 89.38 100 VAL A C 1
ATOM 821 O O . VAL A 1 100 ? 23.036 -4.166 -14.021 1.00 89.38 100 VAL A O 1
ATOM 824 N N . MET A 1 101 ? 23.909 -4.920 -15.942 1.00 87.25 101 MET A N 1
ATOM 825 C CA . MET A 1 101 ? 23.846 -6.325 -15.526 1.00 87.25 101 MET A CA 1
ATOM 826 C C . MET A 1 101 ? 24.815 -6.625 -14.377 1.00 87.25 101 MET A C 1
ATOM 828 O O . MET A 1 101 ? 24.462 -7.390 -13.485 1.00 87.25 101 MET A O 1
ATOM 832 N N . ASP A 1 102 ? 25.995 -6.007 -14.370 1.00 88.25 102 ASP A N 1
ATOM 833 C CA . ASP A 1 102 ? 26.984 -6.187 -13.308 1.00 88.25 102 ASP A CA 1
ATOM 834 C C . ASP A 1 102 ? 26.537 -5.516 -11.995 1.00 88.25 102 ASP A C 1
ATOM 836 O O . ASP A 1 102 ? 26.748 -6.066 -10.914 1.00 88.25 102 ASP A O 1
ATOM 840 N N . GLU A 1 103 ? 25.869 -4.359 -12.058 1.00 86.62 103 GLU A N 1
ATOM 841 C CA . GLU A 1 103 ? 25.249 -3.729 -10.881 1.00 86.62 103 GLU A CA 1
ATOM 842 C C . GLU A 1 103 ? 24.117 -4.591 -10.303 1.00 86.62 103 GLU A C 1
ATOM 844 O O . GLU A 1 103 ? 24.007 -4.774 -9.089 1.00 86.62 103 GLU A O 1
ATOM 849 N N . LEU A 1 104 ? 23.309 -5.184 -11.179 1.00 85.25 104 LEU A N 1
ATOM 850 C CA . LEU A 1 104 ? 22.213 -6.066 -10.803 1.00 85.25 104 LEU A CA 1
ATOM 851 C C . LEU A 1 104 ? 22.701 -7.355 -10.131 1.00 85.25 104 LEU A C 1
ATOM 853 O O . LEU A 1 104 ? 22.108 -7.790 -9.141 1.00 85.25 104 LEU A O 1
ATOM 857 N N . ASP A 1 105 ? 23.792 -7.937 -10.636 1.00 83.38 105 ASP A N 1
ATOM 858 C CA . ASP A 1 105 ? 24.433 -9.107 -10.034 1.00 83.38 105 ASP A CA 1
ATOM 859 C C . ASP A 1 105 ? 24.954 -8.768 -8.619 1.00 83.38 105 ASP A C 1
ATOM 861 O O . ASP A 1 105 ? 24.669 -9.511 -7.677 1.00 83.38 105 ASP A O 1
ATOM 865 N N . ARG A 1 106 ? 25.581 -7.595 -8.414 1.00 83.31 106 ARG A N 1
ATOM 866 C CA . ARG A 1 106 ? 26.017 -7.126 -7.076 1.00 83.31 106 ARG A CA 1
ATOM 867 C C . ARG A 1 106 ? 24.859 -6.962 -6.092 1.00 83.31 106 ARG A C 1
ATOM 869 O O . ARG A 1 106 ? 24.968 -7.377 -4.939 1.00 83.31 106 ARG A O 1
ATOM 876 N N . LEU A 1 107 ? 23.748 -6.364 -6.529 1.00 79.94 107 LEU A N 1
ATOM 877 C CA . LEU A 1 107 ? 22.551 -6.210 -5.692 1.00 79.94 107 LEU A CA 1
ATOM 878 C C . LEU A 1 107 ? 21.961 -7.575 -5.307 1.00 79.94 107 LEU A C 1
ATOM 880 O O . LEU A 1 107 ? 21.549 -7.776 -4.165 1.00 79.94 107 LEU A O 1
ATOM 884 N N . CYS A 1 108 ? 21.959 -8.529 -6.240 1.00 72.94 108 CYS A N 1
ATOM 885 C CA . CYS A 1 108 ? 21.479 -9.888 -5.986 1.00 72.94 108 CYS A CA 1
ATOM 886 C C . CYS A 1 108 ? 22.395 -10.685 -5.044 1.00 72.94 108 CYS A C 1
ATOM 888 O O . CYS A 1 108 ? 21.900 -11.532 -4.300 1.00 72.94 108 CYS A O 1
ATOM 890 N N . GLU A 1 109 ? 23.708 -10.448 -5.065 1.00 72.06 109 GLU A N 1
ATOM 891 C CA . GLU A 1 109 ? 24.653 -11.040 -4.109 1.00 72.06 109 GLU A CA 1
ATOM 892 C C . GLU A 1 109 ? 24.492 -10.449 -2.704 1.00 72.06 109 GLU A C 1
ATOM 894 O O . GLU A 1 109 ? 24.449 -11.202 -1.732 1.00 72.06 109 GLU A O 1
ATOM 899 N N . GLY A 1 110 ? 24.305 -9.130 -2.590 1.00 64.12 110 GLY A N 1
ATOM 900 C CA . GLY A 1 110 ? 24.082 -8.453 -1.307 1.00 64.12 110 GLY A CA 1
ATOM 901 C C . GLY A 1 110 ? 22.789 -8.860 -0.591 1.00 64.12 110 GLY A C 1
ATOM 902 O O . GLY A 1 110 ? 22.721 -8.782 0.628 1.00 64.12 110 GLY A O 1
ATOM 903 N N . LEU A 1 111 ? 21.783 -9.345 -1.326 1.00 58.06 111 LEU A N 1
ATOM 904 C CA . LEU A 1 111 ? 20.525 -9.868 -0.771 1.00 58.06 111 LEU A CA 1
ATOM 905 C C . LEU A 1 111 ? 20.620 -11.321 -0.265 1.00 58.06 111 LEU A C 1
ATOM 907 O O . LEU A 1 111 ? 19.656 -11.832 0.308 1.00 58.06 111 LEU A O 1
ATOM 911 N N . LYS A 1 112 ? 21.736 -12.019 -0.522 1.00 53.12 112 LYS A N 1
ATOM 912 C CA . LYS A 1 112 ? 21.978 -13.397 -0.055 1.00 53.12 112 LYS A CA 1
ATOM 913 C C . LYS A 1 112 ? 22.813 -13.472 1.232 1.00 53.12 112 LYS A C 1
ATOM 915 O O . LYS A 1 112 ? 22.909 -14.569 1.782 1.00 53.12 112 LYS A O 1
ATOM 920 N N . ALA A 1 113 ? 23.425 -12.365 1.656 1.00 45.22 113 ALA A N 1
ATOM 921 C CA . ALA A 1 113 ? 24.217 -12.240 2.885 1.00 45.22 113 ALA A CA 1
ATOM 922 C C . ALA A 1 113 ? 23.345 -11.779 4.061 1.00 45.22 113 ALA A C 1
ATOM 924 O O . ALA A 1 113 ? 23.631 -12.225 5.194 1.00 45.22 113 ALA A O 1
#

Organism: NCBI:txid2527996

Secondary structure (DSSP, 8-state):
----B--SSTTTT-BGGGS-HHHHHHHHHHS---HHHHHHHHHHHHHHHHHHS-----------------HHHHHHHHHHHH-TTSTT--HHHHHHHHHHHHHHHHHHHHT--

Solvent-accessible surface area (backbone atoms only — not comparable to full-atom values): 6908 Å² total; per-residue (Å²): 132,89,86,53,52,33,90,57,73,99,54,47,73,39,44,55,89,75,54,57,66,69,58,46,51,46,44,69,75,75,43,95,62,57,68,71,59,42,52,49,38,52,50,47,50,52,56,49,42,42,72,76,66,69,45,66,77,84,68,80,62,77,72,76,75,77,61,89,78,53,63,67,62,50,51,54,54,48,45,74,62,24,32,57,94,41,93,89,24,33,65,67,57,38,48,55,52,48,56,54,51,54,52,50,51,52,55,58,54,65,74,73,113